Protein AF-A0A9N9F5A6-F1 (afdb_monomer)

Organism: NCBI:txid1433469

InterPro domains:
  IPR004302 Cellulose/chitin-binding protein, N-terminal [PF03067] (36-127)
  IPR052282 Starch-active lytic polysaccharide monooxygenase [PTHR36575] (29-137)

pLDDT: mean 88.81, std 14.77, range [42.06, 98.69]

Radius of gyration: 15.76 Å; Cα contacts (8 Å, |Δi|>4): 336; chains: 1; bounding box: 59×28×35 Å

Solvent-accessible surface area (backbone atoms only — not comparable to full-atom values): 7976 Å² total; per-residue (Å²): 88,65,31,60,64,45,44,59,55,92,86,34,71,93,63,86,73,38,72,58,79,43,70,47,92,42,78,80,31,52,74,47,62,90,62,91,67,60,52,81,43,45,42,46,36,76,41,72,38,28,28,62,28,90,68,51,38,32,34,44,27,34,38,29,40,16,63,80,63,72,71,77,63,67,40,81,69,44,77,38,68,67,74,22,65,53,56,48,72,80,45,70,48,78,40,66,42,64,65,89,54,74,25,87,44,20,37,40,29,45,35,39,42,27,59,72,78,69,40,34,33,34,31,29,16,39,26,24,28,34,93,76,71,80,70,79,77,79,80,80,129

Foldseek 3Di:
DPPPPWQFPVVRPPPVPTCLLPFAPDPDARPGDDDPDAAEAEAFDWDKDFDFEQAQLFAKKFKWKDAPLPRPRIDTQDMDRGQRNDGGGTDIDIGTHHNPDWGQWMKIWIWGQRPRVRTIRIIIHTYGYYNCPDDPPPDDD

Sequence (141 aa):
MTFPKPRIPPGDEDNGLTITRGPTKQYPCAGNKKTTTLANFRPGQLVDVKWEIGAAHRGSCAIDLSTNGKDTDFKVLKTIDDCADQAGKNFSSKVKLPSRINCNSCTLRFRWKADITKELYLNCADIRINSKINSKRSVFF

Mean predicted aligned error: 6.04 Å

Nearest PDB structures (foldseek):
  8gum-assembly1_B  TM=7.107E-01  e=5.508E-04  Vibrio campbellii ATCC BAA-1116
  4kkr-assembly1_A  TM=5.973E-01  e=5.275E-01  Vibrio cholerae MJ-1236
  4be5-assembly1_A  TM=5.851E-01  e=5.909E-01  Vibrio cholerae MJ-1236
  4be6-assembly1_A  TM=5.836E-01  e=7.847E-01  Vibrio cholerae MJ-1236
  5g50-assembly1_B  TM=4.695E-01  e=4.204E-01  Vibrio cholerae MJ-1236

Structure (mmCIF, N/CA/C/O backbone):
data_AF-A0A9N9F5A6-F1
#
_entry.id   AF-A0A9N9F5A6-F1
#
loop_
_atom_site.group_PDB
_atom_site.id
_atom_site.type_symbol
_atom_site.label_atom_id
_atom_site.label_alt_id
_atom_site.label_comp_id
_atom_site.label_asym_id
_atom_site.label_entity_id
_atom_site.label_seq_id
_atom_site.pdbx_PDB_ins_code
_atom_site.Cartn_x
_atom_site.Cartn_y
_atom_site.Cartn_z
_atom_site.occupancy
_atom_site.B_iso_or_equiv
_atom_site.auth_seq_id
_atom_site.auth_comp_id
_atom_site.auth_asym_id
_atom_site.auth_atom_id
_atom_site.pdbx_PDB_model_num
ATOM 1 N N . MET A 1 1 ? -1.631 -0.348 -6.702 1.00 91.62 1 MET A N 1
ATOM 2 C CA . MET A 1 1 ? -2.754 -0.978 -5.965 1.00 91.62 1 MET A CA 1
ATOM 3 C C . MET A 1 1 ? -4.052 -0.606 -6.650 1.00 91.62 1 MET A C 1
ATOM 5 O O . MET A 1 1 ? -4.204 0.543 -7.030 1.00 91.62 1 MET A O 1
ATOM 9 N N . THR A 1 2 ? -4.961 -1.561 -6.803 1.00 92.06 2 THR A N 1
ATOM 10 C CA . THR A 1 2 ? -6.272 -1.406 -7.452 1.00 92.06 2 THR A CA 1
ATOM 11 C C . THR A 1 2 ? -7.432 -1.771 -6.521 1.00 92.06 2 THR A C 1
ATOM 13 O O . THR A 1 2 ? -8.546 -1.297 -6.723 1.00 92.06 2 THR A O 1
ATOM 16 N N . PHE A 1 3 ? -7.189 -2.565 -5.4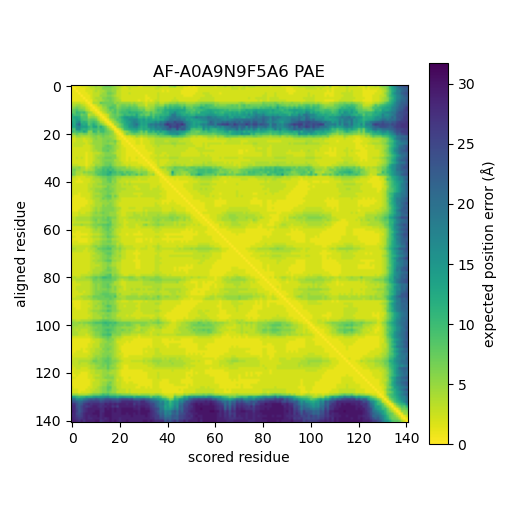71 1.00 94.31 3 PHE A N 1
ATOM 17 C CA . PHE A 1 3 ? -8.166 -2.830 -4.414 1.00 94.31 3 PHE A CA 1
ATOM 18 C C . PHE A 1 3 ? -7.474 -2.999 -3.046 1.00 94.31 3 PHE A C 1
ATOM 20 O O . PHE A 1 3 ? -6.445 -3.677 -2.996 1.00 94.31 3 PHE A O 1
ATOM 27 N N . PRO A 1 4 ? -8.026 -2.452 -1.942 1.00 95.19 4 PRO A N 1
ATOM 28 C CA . PRO A 1 4 ? -9.166 -1.521 -1.886 1.00 95.19 4 PRO A CA 1
ATOM 29 C C . PRO A 1 4 ? -8.911 -0.233 -2.693 1.00 95.19 4 PRO A C 1
ATOM 31 O O . PRO A 1 4 ? -7.763 0.017 -3.063 1.00 95.19 4 PRO A O 1
ATOM 34 N N . LYS A 1 5 ? -9.963 0.543 -3.022 1.00 92.44 5 LYS A N 1
ATOM 35 C CA . LYS A 1 5 ? -9.834 1.733 -3.894 1.00 92.44 5 LYS A CA 1
ATOM 36 C C . LYS A 1 5 ? -8.726 2.643 -3.337 1.00 92.44 5 LYS A C 1
ATOM 38 O O . LYS A 1 5 ? -8.858 3.102 -2.199 1.00 92.44 5 LYS A O 1
ATOM 43 N N . PRO A 1 6 ? -7.624 2.862 -4.077 1.00 92.50 6 PRO A N 1
ATOM 44 C CA . PRO A 1 6 ? -6.545 3.698 -3.587 1.00 92.50 6 PRO A CA 1
A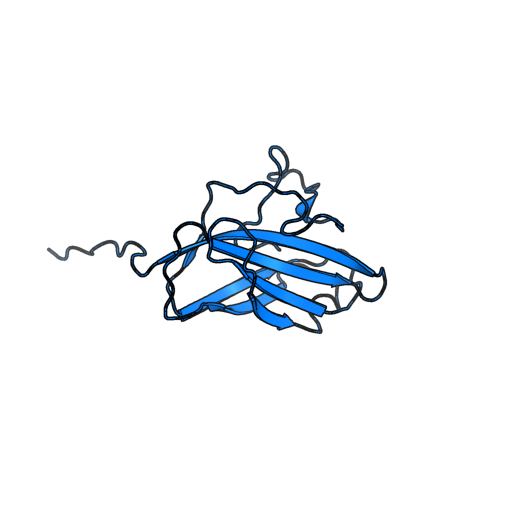TOM 45 C C . PRO A 1 6 ? -6.985 5.163 -3.562 1.00 92.50 6 PRO A C 1
ATOM 47 O O . PRO A 1 6 ? -7.849 5.588 -4.329 1.00 92.50 6 PRO A O 1
ATOM 50 N N . ARG A 1 7 ? -6.338 5.953 -2.709 1.00 91.94 7 ARG A N 1
ATOM 51 C CA . ARG A 1 7 ? -6.356 7.405 -2.792 1.00 91.94 7 ARG A CA 1
ATOM 52 C C . ARG A 1 7 ? -5.794 7.803 -4.150 1.00 91.94 7 ARG A C 1
ATOM 54 O O . ARG A 1 7 ? -4.711 7.362 -4.546 1.00 91.94 7 ARG A O 1
ATOM 61 N N . ILE A 1 8 ? -6.549 8.641 -4.827 1.00 86.19 8 ILE A N 1
ATOM 62 C CA . ILE A 1 8 ? -6.213 9.235 -6.110 1.00 86.19 8 ILE A CA 1
ATOM 63 C C . ILE A 1 8 ? -6.422 10.744 -5.978 1.00 86.19 8 ILE A C 1
ATOM 65 O O . ILE A 1 8 ? -7.336 11.158 -5.253 1.00 86.19 8 ILE A O 1
ATOM 69 N N . PRO A 1 9 ? -5.562 11.576 -6.584 1.00 77.69 9 PRO A N 1
ATOM 70 C CA . PRO A 1 9 ? -5.779 13.013 -6.606 1.00 77.69 9 PRO A CA 1
ATOM 71 C C . PRO A 1 9 ? -7.140 13.373 -7.214 1.00 77.69 9 PRO A C 1
ATOM 73 O O . PRO A 1 9 ? -7.662 12.638 -8.055 1.00 77.69 9 PRO A O 1
ATOM 76 N N . PRO A 1 10 ? -7.726 14.518 -6.834 1.00 72.69 10 PRO A N 1
ATOM 77 C CA . PRO A 1 10 ? -8.878 15.052 -7.549 1.00 72.69 10 PRO A CA 1
ATOM 78 C C . PRO A 1 10 ? -8.567 15.197 -9.045 1.00 72.69 10 PRO A C 1
ATOM 80 O O . PRO A 1 10 ? -7.526 15.745 -9.397 1.00 72.69 10 PRO A O 1
ATOM 83 N N . GLY A 1 11 ? -9.465 14.720 -9.910 1.00 68.94 11 GLY A N 1
ATOM 84 C CA . GLY A 1 11 ? -9.280 14.752 -11.369 1.00 68.94 11 GLY A CA 1
ATOM 85 C C . GLY A 1 11 ? -8.484 13.577 -11.953 1.00 68.94 11 GLY A C 1
ATOM 86 O O . GLY A 1 11 ? -8.426 13.452 -13.173 1.00 68.94 11 GLY A O 1
ATOM 87 N N . ASP A 1 12 ? -7.947 12.696 -11.100 1.00 73.88 12 ASP A N 1
ATOM 88 C CA . ASP A 1 12 ? -7.242 11.471 -11.499 1.00 73.88 12 ASP A CA 1
ATOM 89 C C . ASP A 1 12 ? -8.130 10.217 -11.471 1.00 73.88 12 ASP A C 1
ATOM 91 O O . ASP A 1 12 ? -7.663 9.106 -11.713 1.00 73.88 12 ASP A O 1
ATOM 95 N N . GLU A 1 13 ? -9.427 10.355 -11.196 1.00 68.12 13 GLU A N 1
ATOM 96 C CA . GLU A 1 13 ? -10.347 9.230 -11.389 1.00 68.12 13 GLU A CA 1
ATOM 97 C C . GLU A 1 13 ? -10.482 8.942 -12.896 1.00 68.12 13 GLU A C 1
ATOM 99 O O . GLU A 1 13 ? -10.726 9.849 -13.686 1.00 68.12 13 GLU A O 1
ATOM 104 N N . ASP A 1 14 ? -10.277 7.683 -13.295 1.00 64.56 14 ASP A N 1
ATOM 105 C CA . ASP A 1 14 ? -10.514 7.155 -14.650 1.00 64.56 14 ASP A CA 1
ATOM 106 C C . ASP A 1 14 ? -9.732 7.803 -15.816 1.00 64.56 14 ASP A C 1
ATOM 108 O O . ASP A 1 14 ? -9.933 7.437 -16.973 1.00 64.56 14 ASP A O 1
ATOM 112 N N . ASN A 1 15 ? -8.767 8.689 -15.541 1.00 58.88 15 ASN A N 1
ATOM 113 C CA . ASN A 1 15 ? -7.967 9.364 -16.576 1.00 58.88 15 ASN A CA 1
ATOM 114 C C . ASN A 1 15 ? -6.726 8.569 -17.043 1.00 58.88 15 ASN A C 1
ATOM 116 O O . ASN A 1 15 ? -6.017 8.992 -17.954 1.00 58.88 15 ASN A O 1
ATOM 120 N N . GLY A 1 16 ? -6.430 7.429 -16.407 1.00 53.16 16 GLY A N 1
ATOM 121 C CA . GLY A 1 16 ? -5.295 6.558 -16.740 1.00 53.16 16 GLY A CA 1
ATOM 122 C C . GLY A 1 16 ? -3.900 7.086 -16.358 1.00 53.16 16 GLY A C 1
ATOM 123 O O . GLY A 1 16 ? -2.938 6.319 -16.450 1.00 53.16 16 GLY A O 1
ATOM 124 N N . LEU A 1 17 ? -3.790 8.330 -15.874 1.00 51.62 17 LEU A N 1
ATOM 125 C CA . LEU A 1 17 ? -2.551 9.080 -15.603 1.00 51.62 17 LEU A CA 1
ATOM 126 C C . LEU A 1 17 ? -2.305 9.331 -14.107 1.00 51.62 17 LEU A C 1
ATOM 128 O O . LEU A 1 17 ? -1.589 10.252 -13.725 1.00 51.62 17 LEU A O 1
ATOM 132 N N . THR A 1 18 ? -2.885 8.504 -13.241 1.00 61.75 18 THR A N 1
ATOM 133 C CA . THR A 1 18 ? -2.866 8.748 -11.797 1.00 61.75 18 THR A CA 1
ATOM 134 C C . THR A 1 18 ? -1.438 8.770 -11.250 1.00 61.75 18 THR A C 1
ATOM 136 O O . THR A 1 18 ? -0.716 7.780 -11.420 1.00 61.75 18 THR A O 1
ATOM 139 N N . ILE A 1 19 ? -1.049 9.806 -10.495 1.00 59.50 19 ILE A N 1
ATOM 140 C CA . ILE A 1 19 ? 0.253 9.841 -9.784 1.00 59.50 19 ILE A CA 1
ATOM 141 C C . ILE A 1 19 ? 0.447 8.616 -8.873 1.00 59.50 19 ILE A C 1
ATOM 143 O O . ILE A 1 19 ? 1.562 8.203 -8.570 1.00 59.50 19 ILE A O 1
ATOM 147 N N . THR A 1 20 ? -0.664 7.991 -8.478 1.00 65.06 20 THR A N 1
ATOM 148 C CA . THR A 1 20 ? -0.754 6.727 -7.743 1.00 65.06 20 THR A CA 1
ATOM 149 C C . THR A 1 20 ? -0.078 5.552 -8.475 1.00 65.06 20 THR A C 1
ATOM 151 O O . THR A 1 20 ? 0.199 4.527 -7.858 1.00 65.06 20 THR A O 1
ATOM 154 N N . ARG A 1 21 ? 0.249 5.672 -9.766 1.00 75.31 21 ARG A N 1
ATOM 155 C CA . ARG A 1 21 ? 0.992 4.660 -10.540 1.00 75.31 21 ARG A CA 1
ATOM 156 C C . ARG A 1 21 ? 2.494 4.944 -10.660 1.00 75.31 21 ARG A C 1
ATOM 158 O O . ARG A 1 21 ? 3.220 4.092 -11.165 1.00 75.31 21 ARG A O 1
ATOM 165 N N . GLY A 1 22 ? 2.961 6.106 -10.203 1.00 86.69 22 GLY A N 1
ATOM 166 C CA . GLY A 1 22 ? 4.356 6.528 -10.315 1.00 86.69 22 GLY A CA 1
ATOM 167 C C . GLY A 1 22 ? 5.197 6.274 -9.057 1.00 86.69 22 GLY A C 1
ATOM 168 O O . GLY A 1 22 ? 4.653 6.055 -7.967 1.00 86.69 22 GLY A O 1
ATOM 169 N N . PRO A 1 23 ? 6.534 6.326 -9.192 1.00 92.81 23 PRO A N 1
ATOM 170 C CA . PRO A 1 23 ? 7.441 6.322 -8.056 1.00 92.81 23 PRO A CA 1
ATOM 171 C C . PRO A 1 23 ? 7.296 7.619 -7.243 1.00 92.81 23 PRO A C 1
ATOM 173 O O . PRO A 1 23 ? 6.890 8.664 -7.750 1.00 92.81 23 PRO A O 1
ATOM 176 N N . THR A 1 24 ? 7.643 7.581 -5.961 1.00 93.69 24 THR A N 1
ATOM 177 C CA . THR A 1 24 ? 7.496 8.714 -5.046 1.00 93.69 24 THR A CA 1
ATOM 178 C C . THR A 1 24 ? 8.595 8.751 -3.990 1.00 93.69 24 THR A C 1
ATOM 180 O O . THR A 1 24 ? 9.147 7.729 -3.589 1.00 93.69 24 THR A O 1
ATOM 183 N N . LYS A 1 25 ? 8.866 9.951 -3.472 1.00 94.50 25 LYS A N 1
ATOM 184 C CA . LYS A 1 25 ? 9.660 10.171 -2.250 1.00 94.50 25 LYS A CA 1
ATOM 185 C C . LYS A 1 25 ? 8.791 10.599 -1.060 1.00 94.50 25 LYS A C 1
ATOM 187 O O . LYS A 1 25 ? 9.302 10.788 0.040 1.00 94.50 25 LYS A O 1
ATOM 192 N N . GLN A 1 26 ? 7.483 10.767 -1.267 1.00 94.50 26 GLN A N 1
ATOM 193 C CA . GLN A 1 26 ? 6.577 11.356 -0.285 1.00 94.50 26 GLN A CA 1
ATOM 194 C C . GLN A 1 26 ? 5.864 10.278 0.535 1.00 94.50 26 GLN A C 1
ATOM 196 O O . GLN A 1 26 ? 4.925 9.624 0.077 1.00 94.50 26 GLN A O 1
ATOM 201 N N . TYR A 1 27 ? 6.281 10.111 1.785 1.00 95.06 27 TYR A N 1
ATOM 202 C CA . TYR A 1 27 ? 5.569 9.272 2.743 1.00 95.06 27 TYR A CA 1
ATOM 203 C C . TYR A 1 27 ? 4.350 9.995 3.342 1.00 95.06 27 TYR A C 1
ATOM 205 O O . TYR A 1 27 ? 4.321 11.222 3.384 1.00 95.06 27 TYR A O 1
ATOM 213 N N . PRO A 1 28 ? 3.348 9.251 3.846 1.00 95.62 28 PRO A N 1
ATOM 214 C CA . PRO A 1 28 ? 3.213 7.794 3.779 1.00 95.62 28 PRO A CA 1
ATOM 215 C C . PRO A 1 28 ? 2.451 7.294 2.543 1.00 95.62 28 PRO A C 1
ATOM 217 O O . PRO A 1 28 ? 2.431 6.085 2.324 1.00 95.62 28 PRO A O 1
ATOM 220 N N . CYS A 1 29 ? 1.826 8.191 1.774 1.00 94.81 29 CYS A N 1
ATOM 221 C CA . CYS A 1 29 ? 0.821 7.867 0.755 1.00 94.81 29 CYS A CA 1
ATOM 222 C C . CYS A 1 29 ? 1.064 8.575 -0.590 1.00 94.81 29 CYS A C 1
ATOM 224 O O . CYS A 1 29 ? 0.107 8.925 -1.279 1.00 94.81 29 CYS A O 1
ATOM 226 N N . ALA A 1 30 ? 2.329 8.822 -0.949 1.00 92.81 30 ALA A N 1
ATOM 227 C CA . ALA A 1 30 ? 2.727 9.532 -2.170 1.00 92.81 30 ALA A CA 1
ATOM 228 C C . ALA A 1 30 ? 2.183 10.973 -2.275 1.00 92.81 30 ALA A C 1
ATOM 230 O O . ALA A 1 30 ? 1.983 11.473 -3.374 1.00 92.81 30 ALA A O 1
ATOM 231 N N . GLY A 1 31 ? 1.898 11.624 -1.139 1.00 90.75 31 GLY A N 1
ATOM 232 C CA . GLY A 1 31 ? 1.268 12.953 -1.094 1.00 90.75 31 GLY A CA 1
ATOM 233 C C . GLY A 1 31 ? -0.259 12.953 -1.251 1.00 90.75 31 GLY A C 1
ATOM 234 O O . GLY A 1 31 ? -0.893 13.997 -1.106 1.00 90.75 31 GLY A O 1
ATOM 235 N N . ASN A 1 32 ? -0.880 11.791 -1.487 1.00 90.69 32 ASN A N 1
ATOM 236 C CA . ASN A 1 32 ? -2.323 11.697 -1.695 1.00 90.69 32 ASN A CA 1
ATOM 237 C C . ASN A 1 32 ? -3.121 11.922 -0.401 1.00 90.69 32 ASN A C 1
ATOM 239 O O . ASN A 1 32 ? -2.932 11.227 0.609 1.00 90.69 32 ASN A O 1
ATOM 243 N N . LYS A 1 33 ? -4.066 12.868 -0.466 1.00 91.31 33 LYS A N 1
ATOM 244 C CA . LYS A 1 33 ? -4.986 13.208 0.628 1.00 91.31 33 LYS A CA 1
ATOM 245 C C . LYS A 1 33 ? -5.986 12.078 0.888 1.00 91.31 33 LYS A C 1
ATOM 247 O O . LYS A 1 33 ? -6.327 11.318 -0.016 1.00 91.31 33 LYS A O 1
ATOM 252 N N . LYS A 1 34 ? -6.462 11.991 2.133 1.00 91.12 34 LYS A N 1
ATOM 253 C CA . LYS A 1 34 ? -7.539 11.072 2.533 1.00 91.12 34 LYS A CA 1
ATOM 254 C C . LYS A 1 34 ? -8.793 11.279 1.690 1.00 91.12 34 LYS A C 1
ATOM 256 O O . LYS A 1 34 ? -9.140 12.415 1.371 1.00 91.12 34 LYS A O 1
ATOM 261 N N . THR A 1 35 ? -9.483 10.184 1.394 1.00 84.81 35 THR A N 1
ATOM 262 C CA . THR A 1 35 ? -10.790 10.182 0.734 1.00 84.81 35 THR A CA 1
ATOM 263 C C . THR A 1 35 ? -11.917 9.890 1.727 1.00 84.81 35 THR A C 1
ATOM 265 O O . THR A 1 35 ? -11.713 9.321 2.801 1.00 84.81 35 THR A O 1
ATOM 268 N N . THR A 1 36 ? -13.134 10.287 1.362 1.00 82.69 36 THR A N 1
ATOM 269 C CA . THR A 1 36 ? -14.376 9.912 2.054 1.00 82.69 36 THR A CA 1
ATOM 270 C C . THR A 1 36 ? -14.861 8.516 1.659 1.00 82.69 36 THR A C 1
ATOM 272 O O . THR A 1 36 ? -15.710 7.942 2.343 1.00 82.69 36 THR A O 1
ATOM 275 N N . THR A 1 37 ? -14.320 7.945 0.577 1.00 80.38 37 THR A N 1
ATOM 276 C CA . THR A 1 37 ? -14.656 6.591 0.127 1.00 80.38 37 THR A CA 1
ATOM 277 C C . THR A 1 37 ? -13.927 5.563 0.986 1.00 80.38 37 THR A C 1
ATOM 279 O O . THR A 1 37 ? -12.713 5.416 0.885 1.00 80.38 37 THR A O 1
ATOM 282 N N . LEU A 1 38 ? -14.677 4.834 1.817 1.00 87.06 38 LEU A N 1
ATOM 283 C CA . LEU A 1 38 ? -14.135 3.825 2.729 1.00 87.06 38 LEU A CA 1
ATOM 284 C C . LEU A 1 38 ? -14.580 2.419 2.330 1.00 87.06 38 LEU A C 1
ATOM 286 O O . LEU A 1 38 ? -15.779 2.139 2.255 1.00 87.06 38 LEU A O 1
ATOM 290 N N . ALA A 1 39 ? -13.625 1.501 2.172 1.00 92.94 39 ALA A N 1
ATOM 291 C CA . ALA A 1 39 ? -13.936 0.072 2.172 1.00 92.94 39 ALA A CA 1
ATOM 292 C C . ALA A 1 39 ? -14.216 -0.398 3.609 1.00 92.94 39 ALA A C 1
ATOM 294 O O . ALA A 1 39 ? -13.488 -0.034 4.530 1.00 92.94 39 ALA A O 1
ATOM 295 N N . ASN A 1 40 ? -15.259 -1.203 3.817 1.00 95.56 40 ASN A N 1
ATOM 296 C CA . ASN A 1 40 ? -15.640 -1.683 5.148 1.00 95.56 40 ASN A CA 1
ATOM 297 C C . ASN A 1 40 ? -15.232 -3.149 5.322 1.00 95.56 40 ASN A C 1
ATOM 299 O O . ASN A 1 40 ? -15.618 -4.003 4.524 1.00 95.56 40 ASN A O 1
ATOM 303 N N . PHE A 1 41 ? -14.499 -3.434 6.393 1.00 96.44 41 PHE A N 1
ATOM 304 C CA . PHE A 1 41 ? -14.034 -4.766 6.761 1.00 96.44 41 PHE A CA 1
ATOM 305 C C . PHE A 1 41 ? -14.335 -5.074 8.227 1.00 96.44 41 PHE A C 1
ATOM 307 O O . PHE A 1 41 ? -14.567 -4.181 9.043 1.00 96.44 41 PHE A O 1
ATOM 314 N N . ARG A 1 42 ? -14.326 -6.363 8.566 1.00 95.81 42 ARG A N 1
ATOM 315 C CA . ARG A 1 42 ? -14.486 -6.846 9.938 1.00 95.81 42 ARG A CA 1
ATOM 316 C C . ARG A 1 42 ? -13.123 -7.057 10.599 1.00 95.81 42 ARG A C 1
ATOM 318 O O . ARG A 1 42 ? -12.166 -7.433 9.916 1.00 95.81 42 ARG A O 1
ATOM 325 N N . PRO A 1 43 ? -13.021 -6.889 11.927 1.00 97.06 43 PRO A N 1
ATOM 326 C CA . PRO A 1 43 ? -11.844 -7.329 12.664 1.00 97.06 43 PRO A CA 1
ATOM 327 C C . PRO A 1 43 ? -11.549 -8.806 12.369 1.00 97.06 43 PRO A C 1
ATOM 329 O O . PRO A 1 43 ? -12.461 -9.631 12.324 1.00 97.06 43 PRO A O 1
ATOM 332 N N . GLY A 1 44 ? -10.281 -9.150 12.135 1.00 96.38 44 GLY A N 1
ATOM 333 C CA . GLY A 1 44 ? -9.866 -10.530 11.854 1.00 96.38 44 GLY A CA 1
ATOM 334 C C . GLY A 1 44 ? -10.125 -11.017 10.425 1.00 96.38 44 GLY A C 1
ATOM 335 O O . GLY A 1 44 ? -9.705 -12.127 10.091 1.00 96.38 44 GLY A O 1
ATOM 336 N N . GLN A 1 45 ? -10.798 -10.221 9.587 1.00 96.75 45 GLN A N 1
ATOM 337 C CA . GLN A 1 45 ? -11.129 -10.594 8.214 1.00 96.75 45 GLN A CA 1
ATOM 338 C C . GLN A 1 45 ? -9.864 -10.799 7.368 1.00 96.75 45 GLN A C 1
ATOM 340 O O . GLN A 1 45 ? -8.913 -10.020 7.450 1.00 96.75 45 GLN A O 1
ATOM 345 N N . LEU A 1 46 ? -9.878 -11.834 6.522 1.00 97.88 46 LEU A N 1
ATOM 346 C CA . LEU A 1 46 ? -8.947 -11.960 5.402 1.00 97.88 46 LEU A CA 1
ATOM 347 C C . LEU A 1 46 ? -9.429 -11.062 4.261 1.00 97.88 46 LEU A C 1
ATOM 349 O O . LEU A 1 46 ? -10.529 -11.250 3.742 1.00 97.88 46 LEU A O 1
ATOM 353 N N . VAL A 1 47 ? -8.612 -10.082 3.897 1.00 96.94 47 VAL A N 1
ATOM 354 C CA . VAL A 1 47 ? -8.914 -9.081 2.872 1.00 96.94 47 VAL A CA 1
ATOM 355 C C . VAL A 1 47 ? -7.994 -9.291 1.680 1.00 96.94 47 VAL A C 1
ATOM 357 O O . VAL A 1 47 ? -6.789 -9.475 1.856 1.00 96.94 47 VAL A O 1
ATOM 360 N N . ASP A 1 48 ? -8.560 -9.256 0.475 1.00 97.94 48 ASP A N 1
ATOM 361 C CA . ASP A 1 48 ? -7.769 -9.183 -0.749 1.00 97.94 48 ASP A CA 1
ATOM 362 C C . ASP A 1 48 ? -7.168 -7.785 -0.890 1.00 97.94 48 ASP A C 1
ATOM 364 O O . ASP A 1 48 ? -7.868 -6.780 -0.775 1.00 97.94 48 ASP A O 1
ATOM 368 N N . VAL A 1 49 ? -5.877 -7.721 -1.192 1.00 97.94 49 VAL A N 1
ATOM 369 C CA . VAL A 1 49 ? -5.224 -6.527 -1.727 1.00 97.94 49 VAL A CA 1
ATOM 370 C C . VAL A 1 49 ? -4.830 -6.843 -3.152 1.00 97.94 49 VAL A C 1
ATOM 372 O O . VAL A 1 49 ? -4.163 -7.848 -3.384 1.00 97.94 49 VAL A O 1
ATOM 375 N N . LYS A 1 50 ? -5.260 -6.012 -4.101 1.00 97.31 50 LYS A N 1
ATOM 376 C CA . LYS A 1 50 ? -4.996 -6.200 -5.529 1.00 97.31 50 LYS A CA 1
ATOM 377 C C . LYS A 1 50 ? -4.125 -5.085 -6.070 1.00 97.31 50 LYS A C 1
ATOM 379 O O . LYS A 1 50 ? -4.214 -3.940 -5.620 1.00 97.31 50 LYS A O 1
ATOM 384 N N . TRP A 1 51 ? -3.289 -5.405 -7.042 1.00 95.44 51 TRP A N 1
ATOM 385 C CA . TRP A 1 51 ? -2.458 -4.439 -7.743 1.00 95.44 51 TRP A CA 1
ATOM 386 C C . TRP A 1 51 ? -2.198 -4.883 -9.182 1.00 95.44 51 TRP A C 1
ATOM 388 O O . TRP A 1 51 ? -2.646 -5.929 -9.647 1.00 95.44 51 TRP A O 1
ATOM 398 N N . GLU A 1 52 ? -1.503 -4.022 -9.901 1.00 93.94 52 GLU A N 1
ATOM 399 C CA . GLU A 1 52 ? -1.019 -4.236 -11.254 1.00 93.94 52 GLU A CA 1
ATOM 400 C C . GLU A 1 52 ? 0.427 -3.740 -11.295 1.00 93.94 52 GLU A C 1
ATOM 402 O O . GLU A 1 52 ? 0.805 -2.876 -10.496 1.00 93.94 52 GLU A O 1
ATOM 407 N N . ILE A 1 53 ? 1.215 -4.290 -12.209 1.00 94.38 53 ILE A N 1
ATOM 408 C CA . ILE A 1 53 ? 2.611 -3.924 -12.434 1.00 94.38 53 ILE A CA 1
ATOM 409 C C . ILE A 1 53 ? 2.748 -3.607 -13.917 1.00 94.38 53 ILE A C 1
ATOM 411 O O . ILE A 1 53 ? 2.562 -4.483 -14.758 1.00 94.38 53 ILE A O 1
ATOM 415 N N . GLY A 1 54 ? 3.030 -2.343 -14.237 1.00 91.50 54 GLY A N 1
ATOM 416 C CA . GLY A 1 54 ? 3.250 -1.912 -15.620 1.00 91.50 54 GLY A CA 1
ATOM 417 C C . GLY A 1 54 ? 4.624 -2.329 -16.146 1.00 91.50 54 GLY A C 1
ATOM 418 O O . GLY A 1 54 ? 4.728 -2.842 -17.254 1.00 91.50 54 GLY A O 1
ATOM 419 N N . ALA A 1 55 ? 5.660 -2.159 -15.322 1.00 92.69 55 ALA A N 1
ATOM 420 C CA . ALA A 1 55 ? 7.029 -2.573 -15.607 1.00 92.69 55 ALA A CA 1
ATOM 421 C C . ALA A 1 55 ? 7.578 -3.367 -14.416 1.00 92.69 55 ALA A C 1
ATOM 423 O O . ALA A 1 55 ? 7.523 -2.907 -13.275 1.00 92.69 55 ALA A O 1
ATOM 424 N N . ALA A 1 56 ? 8.065 -4.579 -14.676 1.00 94.38 56 ALA A N 1
ATOM 425 C CA . ALA A 1 56 ? 8.536 -5.501 -13.649 1.00 94.38 56 ALA A CA 1
ATOM 426 C C . ALA A 1 56 ? 9.954 -5.140 -13.191 1.00 94.38 56 ALA A C 1
ATOM 428 O O . ALA A 1 56 ? 10.939 -5.587 -13.774 1.00 94.38 56 ALA A O 1
ATOM 429 N N . HIS A 1 57 ? 10.067 -4.319 -12.146 1.00 95.19 57 HIS A N 1
ATOM 430 C CA . HIS A 1 57 ? 11.364 -3.932 -11.573 1.00 95.19 57 HIS A CA 1
ATOM 431 C C . HIS A 1 57 ? 11.786 -4.781 -10.359 1.00 95.19 57 HIS A C 1
ATOM 433 O O . HIS A 1 57 ? 12.707 -4.379 -9.639 1.00 95.19 57 HIS A O 1
ATOM 439 N N . ARG A 1 58 ? 11.137 -5.945 -10.148 1.00 96.25 58 ARG A N 1
ATOM 440 C CA . ARG A 1 58 ? 11.361 -6.874 -9.022 1.00 96.25 58 ARG A CA 1
ATOM 441 C C . ARG A 1 58 ? 11.288 -6.175 -7.658 1.00 96.25 58 ARG A C 1
ATOM 443 O O . ARG A 1 58 ? 10.864 -5.022 -7.546 1.00 96.25 58 ARG A O 1
ATOM 450 N N . GLY A 1 59 ? 11.725 -6.857 -6.609 1.00 95.19 59 GLY A N 1
ATOM 451 C CA . GLY A 1 59 ? 11.884 -6.292 -5.274 1.00 95.19 59 GLY A CA 1
ATOM 452 C C . GLY A 1 59 ? 10.697 -6.569 -4.363 1.00 95.19 59 GLY A C 1
ATOM 453 O O . GLY A 1 59 ? 9.762 -7.278 -4.710 1.00 95.19 59 GLY A O 1
ATOM 454 N N . SER A 1 60 ? 10.749 -6.005 -3.161 1.00 96.38 60 SER A N 1
ATOM 455 C CA . SER A 1 60 ? 9.848 -6.406 -2.083 1.00 96.38 60 SER A CA 1
ATOM 456 C C . SER A 1 60 ? 8.634 -5.488 -1.983 1.00 96.38 60 SER A C 1
ATOM 458 O O . SER A 1 60 ? 8.756 -4.252 -1.945 1.00 96.38 60 SER A O 1
ATOM 460 N N . CYS A 1 61 ? 7.458 -6.100 -1.876 1.00 98.12 61 CYS A N 1
ATOM 461 C CA . CYS A 1 61 ? 6.233 -5.420 -1.499 1.00 98.12 61 CYS A CA 1
ATOM 462 C C . CYS A 1 61 ? 5.851 -5.684 -0.048 1.00 98.12 61 CYS A C 1
ATOM 464 O O . CYS A 1 61 ? 6.117 -6.738 0.521 1.00 98.12 61 CYS A O 1
ATOM 466 N N . ALA A 1 62 ? 5.140 -4.728 0.536 1.00 98.56 62 ALA A N 1
ATOM 467 C CA . ALA A 1 62 ? 4.518 -4.867 1.836 1.00 98.56 62 ALA A CA 1
ATOM 468 C C . ALA A 1 62 ? 3.095 -4.310 1.827 1.00 98.56 62 ALA A C 1
ATOM 470 O O . ALA A 1 62 ? 2.799 -3.312 1.163 1.00 98.56 62 ALA A O 1
ATOM 471 N N . ILE A 1 63 ? 2.231 -4.957 2.603 1.00 98.69 63 ILE A N 1
ATOM 472 C CA . ILE A 1 63 ? 0.914 -4.453 2.970 1.00 98.69 63 ILE A CA 1
ATOM 473 C C . ILE A 1 63 ? 1.007 -3.983 4.417 1.00 98.69 63 ILE A C 1
ATOM 475 O O . ILE A 1 63 ? 1.200 -4.795 5.322 1.00 98.69 63 ILE A O 1
ATOM 479 N N . ASP A 1 64 ? 0.858 -2.680 4.628 1.00 98.56 64 ASP A N 1
ATOM 480 C CA . ASP A 1 64 ? 0.941 -2.031 5.931 1.00 98.56 64 ASP A CA 1
ATOM 481 C C . ASP A 1 64 ? -0.448 -1.527 6.375 1.00 98.56 64 ASP A C 1
ATOM 483 O O . ASP A 1 64 ? -1.305 -1.223 5.543 1.00 98.56 64 ASP A O 1
ATOM 487 N N . LEU A 1 65 ? -0.669 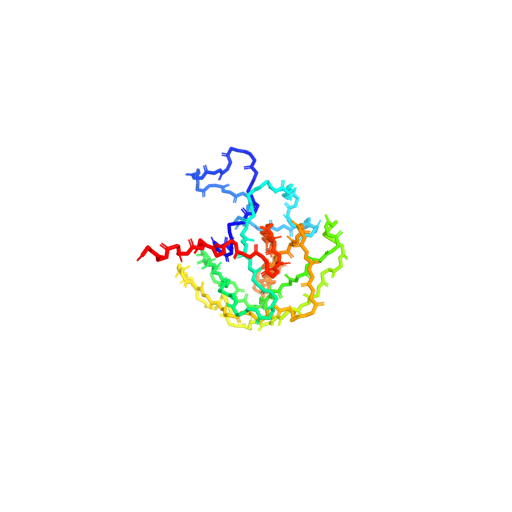-1.383 7.683 1.00 98.56 65 LEU A N 1
ATOM 488 C CA . LEU A 1 65 ? -1.897 -0.833 8.264 1.00 98.56 65 LEU A CA 1
ATOM 489 C C . LEU A 1 65 ? -1.580 0.259 9.288 1.00 98.56 65 LEU A C 1
ATOM 491 O O . LEU A 1 65 ? -0.815 0.022 10.219 1.00 98.56 65 LEU A O 1
ATOM 495 N N . SER A 1 66 ? -2.207 1.423 9.133 1.00 98.25 66 SER A N 1
ATOM 496 C CA . SER A 1 66 ? -2.274 2.496 10.133 1.00 98.25 66 SER A CA 1
ATOM 497 C C . SER A 1 66 ? -3.690 2.568 10.705 1.00 98.25 66 SER A C 1
ATOM 499 O O . SER A 1 66 ? -4.671 2.478 9.961 1.00 98.25 66 SER A O 1
ATOM 501 N N . THR A 1 67 ? -3.796 2.709 12.027 1.00 97.25 67 THR A N 1
ATOM 502 C CA . THR A 1 67 ? -5.071 2.627 12.758 1.00 97.25 67 THR A CA 1
ATOM 503 C C . THR A 1 67 ? -5.448 3.894 13.511 1.00 97.25 67 THR A C 1
ATOM 505 O O . THR A 1 67 ? -6.586 4.033 13.953 1.00 97.25 67 THR A O 1
ATOM 508 N N . ASN A 1 68 ? -4.532 4.856 13.620 1.00 94.75 68 ASN A N 1
ATOM 509 C CA . ASN A 1 68 ? -4.739 6.068 14.410 1.00 94.75 68 ASN A CA 1
ATOM 510 C C . ASN A 1 68 ? -5.469 7.207 13.673 1.00 94.75 68 ASN A C 1
ATOM 512 O O . ASN A 1 68 ? -5.597 8.305 14.214 1.00 94.75 68 ASN A O 1
ATOM 516 N N . GLY A 1 69 ? -5.894 6.990 12.425 1.00 92.69 69 GLY A N 1
ATOM 517 C CA . GLY A 1 69 ? -6.547 8.010 11.601 1.00 92.69 69 GLY A CA 1
ATOM 518 C C . GLY A 1 69 ? -5.639 9.127 11.086 1.00 92.69 69 GLY A C 1
ATOM 519 O O . GLY A 1 69 ? -6.125 9.979 10.345 1.00 92.69 69 GLY A O 1
ATOM 520 N N . LYS A 1 70 ? -4.340 9.108 11.401 1.00 95.00 70 LYS A N 1
ATOM 521 C CA . LYS A 1 70 ? -3.355 10.150 11.056 1.00 95.00 70 LYS A CA 1
ATOM 522 C C . LYS A 1 70 ? -2.261 9.678 10.096 1.00 95.00 70 LYS A C 1
ATOM 524 O O . LYS A 1 70 ? -1.438 10.488 9.696 1.00 95.00 70 LYS A O 1
ATOM 529 N N . ASP A 1 71 ? -2.257 8.400 9.719 1.00 96.88 71 ASP A N 1
ATOM 530 C CA . ASP A 1 71 ? -1.274 7.801 8.808 1.00 96.88 71 ASP A CA 1
ATOM 531 C C . ASP A 1 71 ? 0.163 7.823 9.370 1.00 96.88 71 ASP A C 1
ATOM 533 O O . ASP A 1 71 ? 1.132 7.999 8.634 1.00 96.88 71 ASP A O 1
ATOM 537 N N . THR A 1 72 ? 0.329 7.643 10.683 1.00 96.94 72 THR A N 1
ATOM 538 C CA . THR A 1 72 ? 1.659 7.702 11.329 1.00 96.94 72 THR A CA 1
ATOM 539 C C . THR A 1 72 ? 2.068 6.432 12.075 1.00 96.94 72 THR A C 1
ATOM 541 O O . THR A 1 72 ? 3.238 6.285 12.408 1.00 96.94 72 THR A O 1
ATOM 544 N N . ASP A 1 73 ? 1.156 5.481 12.299 1.00 97.56 73 ASP A N 1
ATOM 545 C CA . ASP A 1 73 ? 1.382 4.261 13.095 1.00 97.56 73 ASP A CA 1
ATOM 546 C C . ASP A 1 73 ? 1.475 2.975 12.253 1.00 97.56 73 ASP A C 1
ATOM 548 O O . ASP A 1 73 ? 1.138 1.896 12.737 1.00 97.56 73 ASP A O 1
ATOM 552 N N . PHE A 1 74 ? 1.915 3.064 10.993 1.00 98.44 74 PHE A N 1
ATOM 553 C CA . PHE A 1 74 ? 1.926 1.916 10.079 1.00 98.44 74 PHE A CA 1
ATOM 554 C C . PHE A 1 74 ? 2.664 0.690 10.644 1.00 98.44 74 PHE A C 1
ATOM 556 O O . PHE A 1 74 ? 3.844 0.754 10.993 1.00 98.44 74 PHE A O 1
ATOM 563 N N . LYS A 1 75 ? 1.975 -0.456 10.648 1.00 98.38 75 LYS A N 1
ATOM 564 C CA . LYS A 1 75 ? 2.522 -1.785 10.949 1.00 98.38 75 LYS A CA 1
ATOM 565 C C . LYS A 1 75 ? 2.441 -2.676 9.716 1.00 98.38 75 LYS A C 1
ATOM 567 O O . LYS A 1 75 ? 1.406 -2.705 9.055 1.00 98.38 75 LYS A O 1
ATOM 572 N N . VAL A 1 76 ? 3.512 -3.410 9.422 1.00 98.56 76 VAL A N 1
ATOM 573 C CA . VAL A 1 76 ? 3.529 -4.396 8.331 1.00 98.56 76 VAL A CA 1
ATOM 574 C C . VAL A 1 76 ? 2.607 -5.553 8.709 1.00 98.56 76 VAL A C 1
ATOM 576 O O . VAL A 1 76 ? 2.786 -6.170 9.756 1.00 98.56 76 VAL A O 1
ATOM 579 N N . LEU A 1 77 ? 1.623 -5.844 7.862 1.00 98.44 77 LEU A N 1
ATOM 580 C CA . LEU A 1 77 ? 0.754 -7.011 7.999 1.00 98.44 77 LEU A CA 1
ATOM 581 C C . LEU A 1 77 ? 1.252 -8.201 7.171 1.00 98.44 77 LEU A C 1
ATOM 583 O O . LEU A 1 77 ? 1.022 -9.348 7.550 1.00 98.44 77 LEU A O 1
ATOM 587 N N . LYS A 1 78 ? 1.887 -7.940 6.021 1.00 98.50 78 LYS A N 1
ATOM 588 C CA . LYS A 1 78 ? 2.431 -8.971 5.127 1.00 98.50 78 LYS A CA 1
ATOM 589 C C . LYS A 1 78 ? 3.535 -8.409 4.232 1.00 98.50 78 LYS A C 1
ATOM 591 O O . LYS A 1 78 ? 3.374 -7.308 3.710 1.00 98.50 78 LYS A O 1
ATOM 596 N N . THR A 1 79 ? 4.585 -9.194 4.009 1.00 98.38 79 THR A N 1
ATOM 597 C CA . THR A 1 79 ? 5.621 -8.971 2.984 1.00 98.38 79 THR A CA 1
ATOM 598 C C . THR A 1 79 ? 5.408 -9.951 1.825 1.00 98.38 79 THR A C 1
ATOM 600 O O . THR A 1 79 ? 4.899 -11.052 2.043 1.00 98.38 79 THR A O 1
ATOM 603 N N . ILE A 1 80 ? 5.718 -9.531 0.599 1.00 97.75 80 ILE A N 1
ATOM 604 C CA . ILE A 1 80 ? 5.546 -10.298 -0.642 1.00 97.75 80 ILE A CA 1
ATOM 605 C C . ILE A 1 80 ? 6.791 -10.048 -1.502 1.00 97.75 80 ILE A C 1
ATOM 607 O O . ILE A 1 80 ? 6.985 -8.922 -1.962 1.00 97.75 80 ILE A O 1
ATOM 611 N N . ASP A 1 81 ? 7.633 -11.062 -1.688 1.00 91.88 81 ASP A N 1
ATOM 612 C CA . ASP A 1 81 ? 8.956 -10.895 -2.310 1.00 91.88 81 ASP A CA 1
ATOM 613 C C . ASP A 1 81 ? 8.932 -10.943 -3.847 1.00 91.88 81 ASP A C 1
ATOM 615 O O . ASP A 1 81 ? 9.811 -10.376 -4.482 1.00 91.88 81 ASP A O 1
ATOM 619 N N . ASP A 1 82 ? 7.902 -11.547 -4.442 1.00 92.69 82 ASP A N 1
ATOM 620 C CA . ASP A 1 82 ? 7.728 -11.772 -5.887 1.00 92.69 82 ASP A CA 1
ATOM 621 C C . ASP A 1 82 ? 6.641 -10.876 -6.514 1.00 92.69 82 ASP A C 1
ATOM 623 O O . ASP A 1 82 ? 6.179 -11.086 -7.637 1.00 92.69 82 ASP A O 1
ATOM 627 N N . CYS A 1 83 ? 6.207 -9.838 -5.794 1.00 95.06 83 CYS A N 1
ATOM 628 C CA . CYS A 1 83 ? 5.035 -9.033 -6.151 1.00 95.06 83 CYS A CA 1
ATOM 629 C C . CYS A 1 83 ? 5.139 -8.267 -7.481 1.00 95.06 83 CYS A C 1
ATOM 631 O O . CYS A 1 83 ? 4.121 -7.769 -7.976 1.00 95.06 83 CYS A O 1
ATOM 633 N N . ALA A 1 84 ? 6.358 -8.101 -7.999 1.00 96.06 84 ALA A N 1
ATOM 634 C CA . ALA A 1 84 ? 6.680 -7.305 -9.178 1.00 96.06 84 ALA A CA 1
ATOM 635 C C . ALA A 1 84 ? 7.745 -7.970 -10.066 1.00 96.06 84 ALA A C 1
ATOM 637 O O . ALA A 1 84 ? 8.455 -7.283 -10.807 1.00 96.06 84 ALA A O 1
ATOM 638 N N . ASP A 1 85 ? 7.847 -9.300 -10.003 1.00 96.69 85 ASP A N 1
ATOM 639 C CA . ASP A 1 85 ? 8.752 -10.084 -10.852 1.00 96.69 85 ASP A CA 1
ATOM 640 C C . ASP A 1 85 ? 8.249 -10.206 -12.296 1.00 96.69 85 ASP A C 1
ATOM 642 O O . ASP A 1 85 ? 9.022 -10.508 -13.206 1.00 96.69 85 ASP A O 1
ATOM 646 N N . GLN A 1 86 ? 6.963 -9.925 -12.520 1.00 96.56 86 GLN A N 1
ATOM 647 C CA . GLN A 1 86 ? 6.322 -9.912 -13.831 1.00 96.56 86 GLN A CA 1
ATOM 648 C C . GLN A 1 86 ? 5.403 -8.697 -13.978 1.00 96.56 86 GLN A C 1
ATOM 650 O O . GLN A 1 86 ? 4.830 -8.202 -13.005 1.00 96.56 86 GLN A O 1
ATOM 655 N N . ALA A 1 87 ? 5.256 -8.219 -15.214 1.00 95.44 87 ALA A N 1
ATOM 656 C CA . ALA A 1 87 ? 4.271 -7.203 -15.554 1.00 95.44 87 ALA A CA 1
ATOM 657 C C . ALA A 1 87 ? 2.910 -7.872 -15.760 1.00 95.44 87 ALA A C 1
ATOM 659 O O . ALA A 1 87 ? 2.822 -9.007 -16.229 1.00 95.44 87 ALA A O 1
ATOM 660 N N . GLY A 1 88 ? 1.836 -7.175 -15.414 1.00 93.50 88 GLY A N 1
ATOM 661 C CA . GLY A 1 88 ? 0.503 -7.744 -15.502 1.00 93.50 88 GLY A CA 1
ATOM 662 C C . GLY A 1 88 ? -0.546 -6.972 -14.723 1.00 93.50 88 GLY A C 1
ATOM 663 O O . GLY A 1 88 ? -0.268 -6.024 -13.984 1.00 93.50 88 GLY A O 1
ATOM 664 N N . LYS A 1 89 ? -1.786 -7.413 -14.900 1.00 90.50 89 LYS A N 1
ATOM 665 C CA . LYS A 1 89 ? -2.959 -6.924 -14.175 1.00 90.50 89 LYS A CA 1
ATOM 666 C C . LYS A 1 89 ? -3.456 -8.024 -13.240 1.00 90.50 89 LYS A C 1
ATOM 668 O O . LYS A 1 89 ? -3.206 -9.199 -13.483 1.00 90.50 89 LYS A O 1
ATOM 673 N N . ASN A 1 90 ? -4.231 -7.645 -12.227 1.00 90.69 90 ASN A N 1
ATOM 674 C CA . ASN A 1 90 ? -4.929 -8.567 -11.319 1.00 90.69 90 ASN A CA 1
ATOM 675 C C . ASN A 1 90 ? -4.040 -9.372 -10.357 1.00 90.69 90 ASN A C 1
ATOM 677 O O . ASN A 1 90 ? -4.494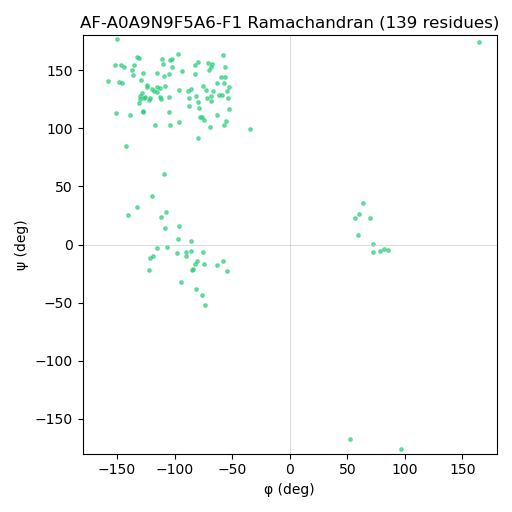 -10.389 -9.829 1.00 90.69 90 ASN A O 1
ATOM 681 N N . PHE A 1 91 ? -2.824 -8.911 -10.057 1.00 96.44 91 PHE A N 1
ATOM 682 C CA . PHE A 1 91 ? -2.075 -9.475 -8.937 1.00 96.44 91 PHE A CA 1
ATOM 683 C C . PHE A 1 91 ? -2.862 -9.286 -7.644 1.00 96.44 91 PHE A C 1
ATOM 685 O O . PHE A 1 91 ? -3.560 -8.281 -7.466 1.00 96.44 91 PHE A O 1
ATOM 692 N N . SER A 1 92 ? -2.778 -10.262 -6.744 1.00 97.31 92 SER A N 1
ATOM 693 C CA . SER A 1 92 ? -3.495 -10.195 -5.480 1.00 97.31 92 SER A CA 1
ATOM 694 C C . SER A 1 92 ? -2.798 -10.955 -4.365 1.00 97.31 92 SER A C 1
ATOM 696 O O . SER A 1 92 ? -2.050 -11.900 -4.596 1.00 97.31 92 SER A O 1
ATOM 698 N N . SER A 1 93 ? -3.056 -10.536 -3.130 1.00 97.94 93 SER A N 1
ATOM 699 C CA . SER A 1 93 ? -2.608 -11.233 -1.934 1.00 97.94 93 SER A CA 1
ATOM 700 C C . SER A 1 93 ? -3.609 -11.028 -0.814 1.00 97.94 93 SER A C 1
ATOM 702 O O . SER A 1 93 ? -4.120 -9.925 -0.616 1.00 97.94 93 SER A O 1
ATOM 704 N N . LYS A 1 94 ? -3.865 -12.093 -0.053 1.00 98.00 94 LYS A N 1
ATOM 705 C CA . LYS A 1 94 ? -4.703 -12.024 1.144 1.00 98.00 94 LYS A CA 1
ATOM 706 C C . LYS A 1 94 ? -3.882 -11.601 2.351 1.00 98.00 94 LYS A C 1
ATOM 708 O O . LYS A 1 94 ? -2.808 -12.158 2.602 1.00 98.00 94 LYS A O 1
ATOM 713 N N . VAL A 1 95 ? -4.431 -10.663 3.116 1.00 97.69 95 VAL A N 1
ATOM 714 C CA . VAL A 1 95 ? -3.886 -10.190 4.390 1.00 97.69 95 VAL A CA 1
ATOM 715 C C . VAL A 1 95 ? -4.929 -10.334 5.495 1.00 97.69 95 VAL A C 1
ATOM 717 O O . VAL A 1 95 ? -6.108 -10.050 5.284 1.00 97.69 95 VAL A O 1
ATOM 720 N N . LYS A 1 96 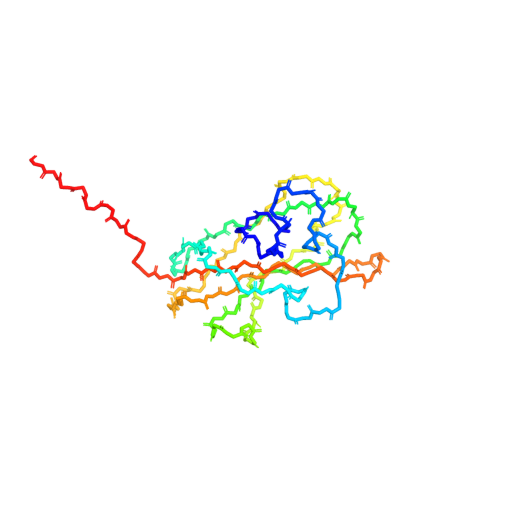? -4.517 -10.798 6.679 1.00 98.06 96 LYS A N 1
ATOM 721 C CA . LYS A 1 96 ? -5.403 -10.894 7.844 1.00 98.06 96 LYS A CA 1
ATOM 722 C C . LYS A 1 96 ? -5.376 -9.578 8.609 1.00 98.06 96 LYS A C 1
ATOM 724 O O . LYS A 1 96 ? -4.322 -9.169 9.090 1.00 98.06 96 LYS A O 1
ATOM 729 N N . LEU A 1 97 ? -6.527 -8.925 8.734 1.00 97.81 97 LEU A N 1
ATOM 730 C CA . LEU A 1 97 ? -6.652 -7.748 9.588 1.00 97.81 97 LEU A CA 1
ATOM 731 C C . LEU A 1 97 ? -6.563 -8.148 11.072 1.00 97.81 97 LEU A C 1
ATOM 733 O O . LEU A 1 97 ? -6.990 -9.249 11.432 1.00 97.81 97 LEU A O 1
ATOM 737 N N . PRO A 1 98 ? -6.064 -7.274 11.963 1.00 96.56 98 PRO A N 1
ATOM 738 C CA . PRO A 1 98 ? -6.064 -7.548 13.397 1.00 96.56 98 PRO A CA 1
ATOM 739 C C . PRO A 1 98 ? -7.479 -7.833 13.926 1.00 96.56 98 PRO A C 1
ATOM 741 O O . PRO A 1 98 ? -8.452 -7.189 13.532 1.00 96.56 98 PRO A O 1
ATOM 744 N N . SER A 1 99 ? -7.616 -8.818 14.819 1.00 94.38 99 SER A N 1
ATOM 745 C CA . SER A 1 99 ? -8.924 -9.270 15.323 1.00 94.38 99 SER A CA 1
ATOM 746 C C . SER A 1 99 ? -9.495 -8.419 16.456 1.00 94.38 99 SER A C 1
ATOM 748 O O . SER A 1 99 ? -10.690 -8.492 16.723 1.00 94.38 99 SER A O 1
ATOM 750 N N . ARG A 1 100 ? -8.664 -7.605 17.114 1.00 91.44 100 ARG A N 1
ATOM 751 C CA . ARG A 1 100 ? -9.031 -6.816 18.303 1.00 91.44 100 ARG A CA 1
ATOM 752 C C . ARG A 1 100 ? -8.859 -5.313 18.085 1.00 91.44 100 ARG A C 1
ATOM 754 O O . ARG A 1 100 ? -8.348 -4.618 18.954 1.00 91.44 100 ARG A O 1
ATOM 761 N N . ILE A 1 101 ? -9.256 -4.820 16.912 1.00 91.62 101 ILE A N 1
ATOM 762 C CA . ILE A 1 101 ? -9.235 -3.387 16.597 1.00 91.62 101 ILE A CA 1
ATOM 763 C C . ILE A 1 101 ? -10.598 -2.928 16.093 1.00 91.62 101 ILE A C 1
ATOM 765 O O . ILE A 1 101 ? -11.302 -3.675 15.417 1.00 91.62 101 ILE A O 1
ATOM 769 N N . ASN A 1 102 ? -10.948 -1.685 16.400 1.00 92.56 102 ASN A N 1
ATOM 770 C CA . ASN A 1 102 ? -12.049 -0.977 15.767 1.00 92.56 102 ASN A CA 1
ATOM 771 C C . ASN A 1 102 ? -11.518 0.371 15.289 1.00 92.56 102 ASN A C 1
ATOM 773 O O . ASN A 1 102 ? -10.824 1.063 16.031 1.00 92.56 102 ASN A O 1
ATOM 777 N N . CYS A 1 103 ? -11.793 0.708 14.039 1.00 92.06 103 CYS A N 1
ATOM 778 C CA . CYS A 1 103 ? -11.143 1.813 13.370 1.00 92.06 103 CYS A CA 1
ATOM 779 C C . CYS A 1 103 ? -12.058 2.422 12.316 1.00 92.06 103 CYS A C 1
ATOM 781 O O . CYS A 1 103 ? -12.365 1.794 11.304 1.00 92.06 103 CYS A O 1
ATOM 783 N N . ASN A 1 104 ? -12.481 3.663 12.553 1.00 91.56 104 ASN A N 1
ATOM 784 C CA . ASN A 1 104 ? -13.411 4.373 11.673 1.00 91.56 104 ASN A CA 1
ATOM 785 C C . ASN A 1 104 ? -12.736 5.066 10.484 1.00 91.56 104 ASN A C 1
ATOM 787 O O . ASN A 1 104 ? -13.416 5.339 9.496 1.00 91.56 104 ASN A O 1
ATOM 791 N N . SER A 1 105 ? -11.433 5.333 10.597 1.00 92.75 105 SER A N 1
ATOM 792 C CA . SER A 1 105 ? -10.576 5.908 9.560 1.00 92.75 105 SER A CA 1
ATOM 793 C C . SER A 1 105 ? -9.209 5.233 9.656 1.00 92.75 105 SER A C 1
ATOM 795 O O . SER A 1 105 ? -8.313 5.693 10.357 1.00 92.75 105 SER A O 1
ATOM 797 N N . CYS A 1 106 ? -9.092 4.078 9.016 1.00 96.44 106 CYS A N 1
ATOM 798 C CA . CYS A 1 106 ? -7.858 3.313 8.902 1.00 96.44 106 CYS A CA 1
ATOM 799 C C . CYS A 1 106 ? -7.253 3.510 7.523 1.00 96.44 106 CYS A C 1
ATOM 801 O O . CYS A 1 106 ? -7.964 3.825 6.569 1.00 96.44 106 CYS A O 1
ATOM 803 N N . THR A 1 107 ? -5.962 3.225 7.411 1.00 98.06 107 THR A N 1
ATOM 804 C CA . THR A 1 107 ? -5.253 3.314 6.138 1.00 98.06 107 THR A CA 1
ATOM 805 C C . THR A 1 107 ? -4.522 2.014 5.868 1.00 98.06 107 THR A C 1
ATOM 807 O O . THR A 1 107 ? -3.593 1.659 6.594 1.00 98.06 107 THR A O 1
ATOM 810 N N . LEU A 1 108 ? -4.934 1.314 4.813 1.00 98.06 108 LEU A N 1
ATOM 811 C CA . LEU A 1 108 ? -4.185 0.190 4.262 1.00 98.06 108 LEU A CA 1
ATOM 812 C C . LEU A 1 108 ? -3.206 0.729 3.225 1.00 98.06 108 LEU A C 1
ATOM 814 O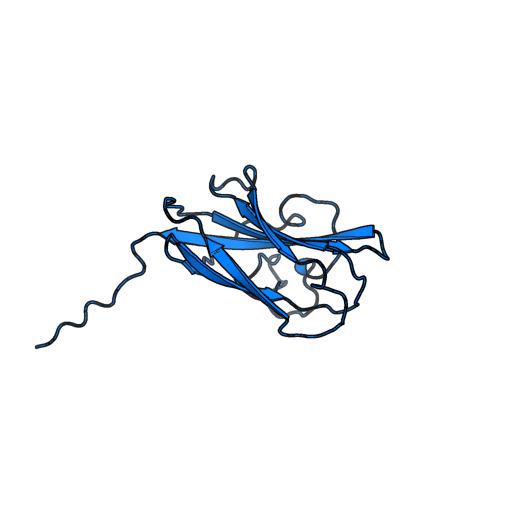 O . LEU A 1 108 ? -3.608 1.506 2.362 1.00 98.06 108 LEU A O 1
ATOM 818 N N . ARG A 1 109 ? -1.941 0.324 3.282 1.00 98.31 109 ARG A N 1
ATOM 819 C CA . ARG A 1 109 ? -0.923 0.773 2.335 1.00 98.31 109 ARG A CA 1
ATOM 820 C C . ARG A 1 109 ? -0.278 -0.397 1.621 1.00 98.31 109 ARG A C 1
ATOM 822 O O . ARG A 1 109 ? 0.305 -1.256 2.268 1.00 98.31 109 ARG A O 1
ATOM 829 N N . PHE A 1 110 ? -0.308 -0.371 0.297 1.00 97.94 110 PHE A N 1
ATOM 830 C CA . PHE A 1 110 ? 0.596 -1.152 -0.533 1.00 97.94 110 PHE A CA 1
ATOM 831 C C . PHE A 1 110 ? 1.872 -0.344 -0.760 1.00 97.94 110 PHE A C 1
ATOM 833 O O . PHE A 1 110 ? 1.822 0.811 -1.194 1.00 97.94 110 PHE A O 1
ATOM 840 N N . ARG A 1 111 ? 3.013 -0.945 -0.447 1.00 97.94 111 ARG A N 1
ATOM 841 C CA . ARG A 1 111 ? 4.333 -0.350 -0.619 1.00 97.94 111 ARG A CA 1
ATOM 842 C C . ARG A 1 111 ? 5.184 -1.289 -1.444 1.00 97.94 111 ARG A C 1
ATOM 844 O O . ARG A 1 111 ? 5.347 -2.430 -1.041 1.00 97.94 111 ARG A O 1
ATOM 851 N N . TRP A 1 112 ? 5.772 -0.795 -2.521 1.00 97.81 112 TRP A N 1
ATOM 852 C CA . TRP A 1 112 ? 6.718 -1.545 -3.340 1.00 97.81 112 TRP A CA 1
ATOM 853 C C . TRP A 1 112 ? 8.052 -0.807 -3.377 1.00 97.81 112 TRP A C 1
ATOM 855 O O . TRP A 1 112 ? 8.099 0.388 -3.668 1.00 97.81 112 TRP A O 1
ATOM 865 N N . LYS A 1 113 ? 9.126 -1.509 -3.014 1.00 97.06 113 LYS A N 1
ATOM 866 C CA . LYS A 1 113 ? 10.504 -1.047 -3.179 1.00 97.06 113 LYS A CA 1
ATOM 867 C C . LYS A 1 113 ? 11.103 -1.797 -4.365 1.00 97.06 113 LYS A C 1
ATOM 869 O O . LYS A 1 113 ? 11.441 -2.970 -4.223 1.00 97.06 113 LYS A O 1
ATOM 874 N N . ALA A 1 114 ? 11.191 -1.125 -5.508 1.00 97.00 114 ALA A N 1
ATOM 875 C CA . ALA A 1 114 ? 11.741 -1.694 -6.730 1.00 97.00 11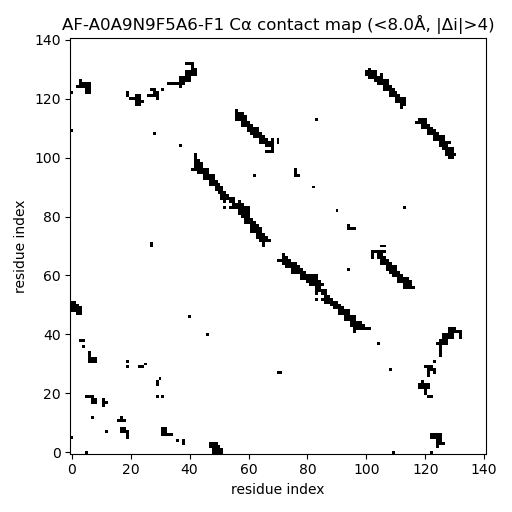4 ALA A CA 1
ATOM 876 C C . ALA A 1 114 ? 13.238 -1.961 -6.561 1.00 97.00 114 ALA A C 1
ATOM 878 O O . ALA A 1 114 ? 13.982 -1.092 -6.101 1.00 97.00 114 ALA A O 1
ATOM 879 N N . ASP A 1 115 ? 13.687 -3.158 -6.933 1.00 96.62 115 ASP A N 1
ATOM 880 C CA . ASP A 1 115 ? 15.095 -3.518 -6.771 1.00 96.62 115 ASP A CA 1
ATOM 881 C C . ASP A 1 115 ? 15.956 -2.971 -7.914 1.00 96.62 115 ASP A C 1
ATOM 883 O O . ASP A 1 115 ? 17.054 -2.476 -7.677 1.00 96.62 115 ASP A O 1
ATOM 887 N N . ILE A 1 116 ? 15.446 -2.975 -9.147 1.00 95.56 116 ILE A N 1
ATOM 888 C CA . ILE A 1 116 ? 16.223 -2.545 -10.318 1.00 95.56 116 ILE A CA 1
ATOM 889 C C . ILE A 1 116 ? 16.397 -1.021 -10.344 1.00 95.56 116 ILE A C 1
ATOM 891 O O . ILE A 1 116 ? 17.518 -0.526 -10.433 1.00 95.56 116 ILE A O 1
ATOM 895 N N . THR A 1 117 ? 15.304 -0.263 -10.225 1.00 95.94 117 THR A N 1
ATOM 896 C CA . THR A 1 117 ? 15.330 1.208 -10.330 1.00 95.94 117 THR A CA 1
ATOM 897 C C . THR A 1 117 ? 15.544 1.919 -8.995 1.00 95.94 117 THR A C 1
ATOM 899 O O . THR A 1 117 ? 15.708 3.136 -8.964 1.00 95.94 117 THR A O 1
ATOM 902 N N . LYS A 1 118 ? 15.544 1.177 -7.876 1.00 96.44 118 LYS A N 1
ATOM 903 C CA . LYS A 1 118 ? 15.604 1.716 -6.501 1.00 96.44 118 LYS A CA 1
ATOM 904 C C . LYS A 1 118 ? 14.479 2.710 -6.185 1.00 96.44 118 LYS A C 1
ATOM 906 O O . LYS A 1 118 ? 14.582 3.523 -5.266 1.00 96.44 118 LYS A O 1
ATOM 911 N N . GLU A 1 119 ? 13.386 2.623 -6.933 1.00 96.25 119 GLU A N 1
ATOM 912 C CA . GLU A 1 119 ? 12.207 3.456 -6.764 1.00 96.25 119 GLU A CA 1
ATOM 913 C C . GLU A 1 119 ? 11.288 2.928 -5.663 1.00 96.25 119 GLU A C 1
ATOM 915 O O . GLU A 1 119 ? 11.237 1.737 -5.345 1.00 96.25 119 GLU A O 1
ATOM 920 N N . LEU A 1 120 ? 10.523 3.845 -5.085 1.00 96.81 120 LEU A N 1
ATOM 921 C CA . LEU A 1 120 ? 9.519 3.545 -4.081 1.00 96.81 120 LEU A CA 1
ATOM 922 C C . LEU A 1 120 ? 8.140 3.876 -4.633 1.00 96.81 120 LEU A C 1
ATOM 924 O O . LEU A 1 120 ? 7.907 4.992 -5.079 1.00 96.81 120 LEU A O 1
ATOM 928 N N . TYR A 1 121 ? 7.203 2.952 -4.493 1.00 96.12 121 TYR A N 1
ATOM 929 C CA . TYR A 1 121 ? 5.801 3.159 -4.828 1.00 96.12 121 TYR A CA 1
ATOM 930 C C . TYR A 1 121 ? 4.966 3.013 -3.562 1.00 96.12 121 TYR A C 1
ATOM 932 O O . TYR A 1 121 ? 5.134 2.056 -2.801 1.00 96.12 121 TYR A O 1
ATOM 940 N N . LEU A 1 122 ? 4.066 3.969 -3.325 1.00 96.75 122 LEU A N 1
ATOM 941 C CA . LEU A 1 122 ? 3.189 3.994 -2.156 1.00 96.75 122 LEU A CA 1
ATOM 942 C C . LEU A 1 122 ? 1.750 4.233 -2.597 1.00 96.75 122 LEU A C 1
ATOM 944 O O . LEU A 1 122 ? 1.430 5.262 -3.189 1.00 96.75 122 LEU A O 1
ATOM 948 N N . ASN A 1 123 ? 0.858 3.311 -2.254 1.00 95.56 123 ASN A N 1
ATOM 949 C CA . ASN A 1 123 ? -0.573 3.479 -2.462 1.00 95.56 123 ASN A CA 1
ATOM 950 C C . ASN A 1 123 ? -1.304 3.238 -1.158 1.00 95.56 123 ASN A C 1
ATOM 952 O O . ASN A 1 123 ? -1.154 2.181 -0.556 1.00 95.56 123 ASN A O 1
ATOM 956 N N . CYS A 1 124 ? -2.122 4.196 -0.752 1.00 96.31 124 CYS A N 1
ATOM 957 C CA . CYS A 1 124 ? -2.955 4.077 0.433 1.00 96.31 124 CYS A CA 1
ATOM 958 C C . CYS A 1 124 ? -4.411 3.930 0.023 1.00 96.31 124 CYS A C 1
ATOM 960 O O . CYS A 1 124 ? -4.820 4.552 -0.946 1.00 96.31 124 CYS A O 1
ATOM 962 N N . ALA A 1 125 ? -5.186 3.153 0.763 1.00 96.12 125 ALA A N 1
ATOM 963 C CA . ALA A 1 125 ? -6.635 3.111 0.680 1.00 96.12 125 ALA A CA 1
ATOM 964 C C . ALA A 1 125 ? -7.208 3.390 2.063 1.00 96.12 125 ALA A C 1
ATOM 966 O O . ALA A 1 125 ? -6.735 2.835 3.061 1.00 96.12 125 ALA A O 1
ATOM 967 N N . ASP A 1 126 ? -8.230 4.237 2.109 1.00 96.81 126 ASP A N 1
ATOM 968 C CA . ASP A 1 126 ? -8.949 4.509 3.341 1.00 96.81 126 ASP A CA 1
ATOM 969 C C . ASP A 1 126 ? -9.981 3.400 3.582 1.00 96.81 126 ASP A C 1
ATOM 971 O O . ASP A 1 126 ? -10.769 3.026 2.708 1.00 96.81 126 ASP A O 1
ATOM 975 N N . ILE A 1 127 ? -9.939 2.816 4.776 1.00 97.19 127 ILE A N 1
ATOM 976 C CA . ILE A 1 127 ? -10.776 1.680 5.162 1.00 97.19 127 ILE A CA 1
ATOM 977 C C . ILE A 1 127 ? -11.414 1.929 6.525 1.00 97.19 127 ILE A C 1
ATOM 979 O O . ILE A 1 127 ? -10.946 2.731 7.336 1.00 97.19 127 ILE A O 1
ATOM 983 N N . ARG A 1 128 ? -12.465 1.173 6.811 1.00 96.31 128 ARG A N 1
ATOM 984 C CA . ARG A 1 128 ? -13.069 1.049 8.130 1.00 96.31 128 ARG A CA 1
ATOM 985 C C . ARG A 1 128 ? -12.993 -0.403 8.568 1.00 96.31 128 ARG A C 1
ATOM 987 O O . ARG A 1 128 ? -13.334 -1.296 7.800 1.00 96.31 128 ARG A O 1
ATOM 994 N N . ILE A 1 129 ? -12.569 -0.628 9.805 1.00 95.94 129 ILE A N 1
ATOM 995 C CA . ILE A 1 129 ? -12.544 -1.952 10.426 1.00 95.94 129 ILE A CA 1
ATOM 996 C C . ILE A 1 129 ? -13.493 -1.901 11.608 1.00 95.94 129 ILE A C 1
ATOM 998 O O . ILE A 1 129 ? -13.156 -1.319 12.633 1.00 95.94 129 ILE A O 1
ATOM 1002 N N . ASN A 1 130 ? -14.690 -2.460 11.467 1.00 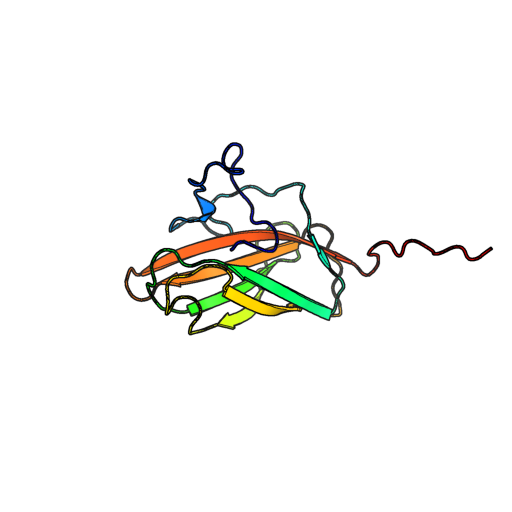92.38 130 ASN A N 1
ATOM 1003 C CA . ASN A 1 130 ? -15.691 -2.442 12.525 1.00 92.38 130 ASN A CA 1
ATOM 1004 C C . ASN A 1 130 ? -16.500 -3.745 12.559 1.00 92.38 130 ASN A C 1
ATOM 1006 O O . ASN A 1 130 ? -16.689 -4.432 11.559 1.00 92.38 130 ASN A O 1
ATOM 1010 N N . SER A 1 131 ? -17.012 -4.098 13.736 1.00 77.44 131 SER A N 1
ATOM 1011 C CA . SER A 1 131 ? -17.856 -5.293 13.896 1.00 77.44 131 SER A CA 1
ATOM 1012 C C . SER A 1 131 ? -19.281 -5.098 13.352 1.00 77.44 131 SER A C 1
ATOM 1014 O O . SER A 1 131 ? -20.058 -6.046 13.309 1.00 77.44 131 SER A O 1
ATOM 1016 N N . LYS A 1 132 ? -19.632 -3.875 12.930 1.00 64.31 132 LYS A N 1
ATOM 1017 C CA . LYS A 1 132 ? -20.958 -3.477 12.439 1.00 64.31 132 LYS A CA 1
ATOM 1018 C C . LYS A 1 132 ? -20.932 -3.221 10.927 1.00 64.31 132 LYS A C 1
ATOM 1020 O O . LYS A 1 132 ? -21.220 -2.114 10.482 1.00 64.31 132 LYS A O 1
ATOM 1025 N N . ILE A 1 133 ? -20.595 -4.224 10.118 1.00 57.25 133 ILE A N 1
ATOM 1026 C CA . ILE A 1 133 ? -21.007 -4.176 8.707 1.00 57.25 133 ILE A CA 1
ATOM 1027 C C . ILE A 1 133 ? -22.489 -4.534 8.705 1.00 57.25 133 ILE A C 1
ATOM 1029 O O . ILE A 1 133 ? -22.803 -5.678 9.029 1.00 57.25 133 ILE A O 1
ATOM 1033 N N . ASN A 1 134 ? -23.359 -3.557 8.409 1.00 45.94 134 ASN A N 1
ATOM 1034 C CA . ASN A 1 134 ? -24.819 -3.689 8.335 1.00 45.94 134 ASN A CA 1
ATOM 1035 C C . ASN A 1 134 ? -25.230 -5.068 7.803 1.00 45.94 134 ASN A C 1
ATOM 1037 O O . ASN A 1 134 ? -25.241 -5.309 6.596 1.00 45.94 134 ASN A O 1
ATOM 1041 N N . SER A 1 135 ? -25.602 -5.968 8.712 1.00 42.06 135 SER A N 1
ATOM 1042 C CA . SER A 1 135 ? -26.507 -7.046 8.373 1.00 42.06 135 SER A CA 1
ATOM 1043 C C . SER A 1 135 ? -27.807 -6.356 7.987 1.00 42.06 135 SER A C 1
ATOM 1045 O O . SER A 1 135 ? -28.467 -5.746 8.828 1.00 42.06 135 SER A O 1
ATOM 1047 N N . LYS A 1 136 ? -28.189 -6.408 6.707 1.00 42.84 136 LYS A N 1
ATOM 1048 C CA . LYS A 1 136 ? -29.608 -6.268 6.388 1.00 42.84 136 LYS A CA 1
ATOM 1049 C C . LYS A 1 136 ? -30.304 -7.349 7.212 1.00 42.84 136 LYS A C 1
ATOM 1051 O O . LYS A 1 136 ? -30.128 -8.537 6.953 1.00 42.84 136 LYS A O 1
ATOM 1056 N N . ARG A 1 137 ? -30.988 -6.925 8.275 1.00 42.91 137 ARG A N 1
ATOM 1057 C CA . ARG A 1 137 ? -31.885 -7.758 9.070 1.00 42.91 137 ARG A CA 1
ATOM 1058 C C . ARG A 1 137 ? -32.904 -8.288 8.063 1.00 42.91 137 ARG A C 1
ATOM 1060 O O . ARG A 1 137 ? -33.732 -7.523 7.581 1.00 42.91 137 ARG A O 1
ATOM 1067 N N . SER A 1 138 ? -32.761 -9.545 7.654 1.00 43.22 138 SER A N 1
ATOM 1068 C CA . SER A 1 138 ? -33.817 -10.222 6.908 1.00 43.22 138 SER A CA 1
ATOM 1069 C C . SER A 1 138 ? -34.937 -10.425 7.916 1.00 43.22 138 SER A C 1
ATOM 1071 O O . SER A 1 138 ? -34.814 -11.239 8.827 1.00 43.22 138 SER A O 1
ATOM 1073 N N . VAL A 1 139 ? -35.948 -9.566 7.837 1.00 45.69 139 VAL A N 1
ATOM 1074 C CA . VAL A 1 139 ? -37.215 -9.770 8.528 1.00 45.69 139 VAL A CA 1
ATOM 1075 C C . VAL A 1 139 ? -37.917 -10.866 7.736 1.00 45.69 139 VAL A C 1
ATOM 1077 O O . VAL A 1 139 ? -38.311 -10.636 6.596 1.00 45.69 139 VAL A O 1
ATOM 1080 N N . PHE A 1 140 ? -37.974 -12.069 8.300 1.00 43.31 140 PHE A N 1
ATOM 1081 C CA . PHE A 1 140 ? -38.919 -13.082 7.846 1.00 43.31 140 PHE A CA 1
ATOM 1082 C C . PHE A 1 140 ? -40.272 -12.740 8.478 1.00 43.31 140 PHE A C 1
ATOM 1084 O O . PHE A 1 140 ? -40.341 -12.563 9.697 1.00 43.31 140 PHE A O 1
ATOM 1091 N N . PHE A 1 141 ? -41.278 -12.550 7.622 1.00 55.16 141 PHE A N 1
ATOM 1092 C CA . PHE A 1 141 ? -42.695 -12.526 7.985 1.00 55.16 141 PHE A CA 1
ATOM 1093 C C . PHE A 1 141 ? -43.204 -13.957 8.146 1.00 55.16 141 PHE A C 1
ATOM 1095 O O . PHE A 1 141 ? -42.695 -14.830 7.403 1.00 55.16 141 PHE A O 1
#

Secondary structure (DSSP, 8-state):
--BSPPP--TT-SSSS--GGGS----TTTTTPPP-S--EEE-TT-EEEEEEEESS---EEEEEEEE-SSSS---EEEEEESSTTSS-EEEEEEEEEPPTT--EEEEEEEEEEEETTT--EEEEEEEEEE-S----------

=== Feature glossary ===
The record interleaves many kinds of information about one protein. Here is each kind framed as the question it answers.

Q: What known structures does this most resemble?
A: Structural nearest neighbors (via Foldseek easy-search vs the PDB). Reported per hit: target PDB id, E-value, and alignment TM-score. A TM-score above ~0.5 is the conventional threshold for 'same fold'.

Q: Where is each backbone atom in 3D?
A: The mmCIF table is the protein's shape written out atom by atom. For each backbone N, Cα, C, and carbonyl O, it records an (x, y, z) coordinate triple in Å plus the residue type, chain letter, and residue number.

Q: What are the backbone torsion angles?
A: The φ/ψ torsion pair specifies the backbone conformation at each residue. φ rotates about the N–Cα bond, ψ about the Cα–C bond. Steric clashes forbid most of the (φ, ψ) plane — the allowed regions (α-helix basin, β-sheet basin, left-handed helix) are the Ramachandran-allowed regions.

Q: Which residues are buried vs exposed?
A: Solvent-accessible surface area (SASA) is the area in Å² traced out by the centre of a 1.4 Å probe sphere (a water molecule) rolled over the protein's van der Waals surface (Shrake–Rupley / Lee–Richards construction). Buried residues have near-zero SASA; fully exposed residues can exceed 200 Å². The total SASA scales roughly with the number of surface residues.

Q: How confident is the AlphaFold model at each residue?
A: pLDDT is the predicted lDDT-Cα score: AlphaFold's confidence that the local environment of each residue (all inter-atomic distances within 15 Å) is correctly placed. It is a per-residue number between 0 and 100, with higher meaning more reliable.

Q: What does the local fold look like, residue by residue?
A: 3Di i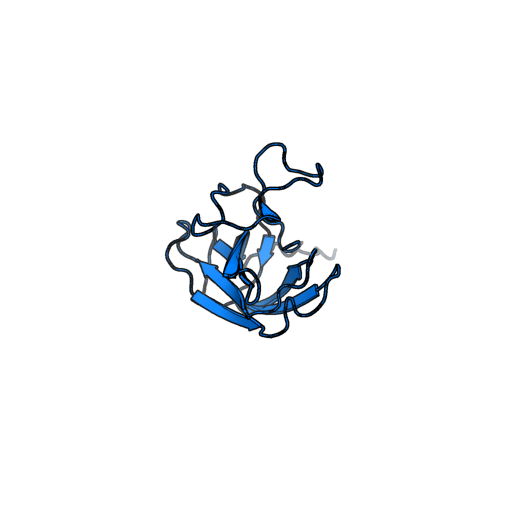s Foldseek's structural alphabet. Each residue is assigned one of twenty discrete states based on how its Cα sits relative to its spatial (not sequential) neighbors. Aligning 3Di strings finds structural homologs roughly as well as full 3D superposition, but orders of magnitude faster.

Q: How big and how compact is the whole molecule?
A: Radius of gyration (Rg) is the root-mean-square distance of Cα atoms from their centroid — a single number for overall size and compactness. A globular domain of N residues has Rg ≈ 2.2·N^0.38 Å; an extended or disordered chain has a much larger Rg. The Cα contact count is the number of residue pairs whose Cα atoms are within 8 Å and are more than four positions apart in sequence — a standard proxy for tertiary packing density. The bounding box is the smallest axis-aligned box enclosing all Cα atoms.

Q: Which residues are in helices, strands, or loops?
A: DSSP 8-state secondary structure assigns each residue one of H (α-helix), G (3₁₀-helix), I (π-helix), E (extended β-strand), B (isolated β-bridge), T (hydrogen-bonded turn), S (bend), or '-' (coil). The assignment is computed from backbone hydrogen-bond geometry via the Kabsch–Sander algorithm.

Q: How mobile is each atom in the crystal?
A: Crystallographic B-factors measure how much each atom's electron density is smeared out, in Å². They rise in mobile loops and surface residues and fall in the buried interior. In AlphaFold models this column is repurposed to hold pLDDT instead.

Q: What if only a Cα trace is available?
A: P-SEA three-state annotation labels each residue as helix, strand, or coil based purely on the geometry of the Cα trace. It serves as a fallback when the full backbone (and thus DSSP) is unavailable.

Q: What family and function is it annotated with?
A: Database cross-references. InterPro integrates a dozen domain/family signature databases into unified entries with residue-range hits. GO terms attach function/process/location labels with evidence codes. CATH codes position the fold in a four-level structural taxonomy. Organism is the NCBI-taxonomy species name.

Q: Are the domains correctly placed relative to each other?
A: Predicted Aligned Error (PAE) is an AlphaFold confidence matrix: entry (i, j) is the expected error in the position of residue j, in ångströms, when the prediction is superimposed on the true structure at residue i. Low PAE within a block of residues means that block is internally rigid and well-predicted; high PAE between two blocks means their relative placement is uncertain even if each block individually is confident.

Q: What do the diagnostic plots show?
A: Three diagnostic plots accompany the record. The Cα contact map visualizes the tertiary structure as a 2D adjacency matrix (8 Å cutoff, sequence-local contacts suppressed). The Ramachandran plot shows the distribution of backbone (φ, ψ) torsions, with points in the α and β basins reflecting secondary structure content. The PAE plot shows AlphaFold's inter-residue confidence as a color matrix.

Q: What is the amino-acid chain?
A: Primary structure: the covalent order of the twenty standard amino acids along the backbone. Two proteins with the same sequence will (almost always) fold to the same structure; two with 30% identity often share a fold but not the details.

Q: What do the rendered images show?
A: The six renders are orthographic views along the three Cartesian axes in both directions. Representation (cartoon, sticks, or surface) and color scheme (sequence-rainbow or by-chain) vary across proteins so the training set covers all the common visualization conventions.